Protein AF-A0A944T413-F1 (afdb_monomer_lite)

Sequence (68 aa):
MAADRTNNRIAYYLLRAKESLLFLIENFTKVAHEEGKKVSVCSELASDEKYLSTFIRIGIDSFSHFLN

Structure (mmCIF, N/CA/C/O backbone):
data_AF-A0A944T413-F1
#
_entry.id   AF-A0A944T413-F1
#
loop_
_atom_site.group_PDB
_atom_site.id
_atom_site.type_symbol
_atom_site.label_atom_id
_atom_site.label_alt_id
_atom_site.label_comp_id
_atom_site.label_asym_id
_atom_site.label_entity_id
_atom_site.label_seq_id
_atom_site.pdbx_PDB_ins_code
_atom_site.Cartn_x
_atom_site.Cartn_y
_atom_site.Cartn_z
_atom_site.occupancy
_atom_site.B_iso_or_equiv
_atom_site.auth_seq_id
_atom_site.auth_comp_id
_atom_site.auth_asym_id
_atom_site.auth_atom_id
_atom_site.pdbx_PDB_model_num
ATOM 1 N N . MET A 1 1 ? -1.122 -9.727 -13.732 1.00 87.25 1 MET A N 1
ATOM 2 C CA . MET A 1 1 ? -0.070 -9.321 -14.695 1.00 87.25 1 MET A CA 1
ATOM 3 C C . MET A 1 1 ? 0.695 -10.499 -15.279 1.00 87.25 1 MET A C 1
ATOM 5 O O . MET A 1 1 ? 1.085 -10.386 -16.428 1.00 87.25 1 MET A O 1
ATOM 9 N N . ALA A 1 2 ? 0.915 -11.590 -14.523 1.00 90.38 2 ALA A N 1
ATOM 10 C CA . ALA A 1 2 ? 1.594 -12.801 -15.013 1.00 90.38 2 ALA A CA 1
ATOM 11 C C . ALA A 1 2 ? 2.933 -12.513 -15.732 1.00 90.38 2 ALA A C 1
ATOM 13 O O . ALA A 1 2 ? 3.273 -13.154 -16.719 1.00 90.38 2 ALA A O 1
ATOM 14 N N . ALA A 1 3 ? 3.669 -11.512 -15.241 1.00 91.75 3 ALA A N 1
ATOM 15 C CA . ALA A 1 3 ? 4.921 -11.037 -15.809 1.00 91.75 3 ALA A CA 1
ATOM 16 C C . ALA A 1 3 ? 6.009 -11.099 -14.736 1.00 91.75 3 ALA A C 1
ATOM 18 O O . ALA A 1 3 ? 5.828 -10.566 -13.640 1.00 91.75 3 ALA A O 1
ATOM 19 N N . ASP A 1 4 ? 7.127 -11.747 -15.056 1.00 92.31 4 ASP A N 1
ATOM 20 C CA . ASP A 1 4 ? 8.300 -11.793 -14.188 1.00 92.31 4 ASP A CA 1
ATOM 21 C C . ASP A 1 4 ? 8.963 -10.412 -14.136 1.00 92.31 4 ASP A C 1
ATOM 23 O O . ASP A 1 4 ? 9.392 -9.876 -15.162 1.00 92.31 4 ASP A O 1
ATOM 27 N N . ARG A 1 5 ? 9.062 -9.844 -12.929 1.00 89.25 5 ARG A N 1
ATOM 28 C CA . ARG A 1 5 ? 9.627 -8.507 -12.711 1.00 89.25 5 ARG A CA 1
ATOM 29 C C . ARG A 1 5 ? 11.114 -8.405 -13.052 1.00 89.25 5 ARG A C 1
ATOM 31 O O . ARG A 1 5 ? 11.602 -7.302 -13.263 1.00 89.25 5 ARG A O 1
ATOM 38 N N . THR A 1 6 ? 11.830 -9.526 -13.078 1.00 92.94 6 THR A N 1
ATOM 39 C CA . THR A 1 6 ? 13.273 -9.572 -13.363 1.00 92.94 6 THR A CA 1
ATOM 40 C C . THR A 1 6 ? 13.572 -9.671 -14.860 1.00 92.94 6 THR A C 1
ATOM 42 O O . THR A 1 6 ? 14.709 -9.472 -15.291 1.00 92.94 6 THR A O 1
ATOM 45 N N . ASN A 1 7 ? 12.553 -9.932 -15.685 1.00 94.75 7 ASN A N 1
ATOM 46 C CA . ASN A 1 7 ? 12.711 -10.077 -17.122 1.00 94.75 7 ASN A CA 1
ATOM 47 C C . ASN A 1 7 ? 12.537 -8.734 -17.853 1.00 94.75 7 ASN A C 1
ATOM 49 O O . ASN A 1 7 ? 11.430 -8.310 -18.194 1.00 94.75 7 ASN A O 1
ATOM 53 N N . ASN A 1 8 ? 13.665 -8.108 -18.194 1.00 93.38 8 ASN A N 1
ATOM 54 C CA . ASN A 1 8 ? 13.708 -6.822 -18.899 1.00 93.38 8 ASN A CA 1
ATOM 55 C C . ASN A 1 8 ? 12.981 -6.817 -20.254 1.00 93.38 8 ASN A C 1
ATOM 57 O O . ASN A 1 8 ? 12.496 -5.769 -20.676 1.00 93.38 8 ASN A O 1
ATOM 61 N N . ARG A 1 9 ? 12.842 -7.967 -20.933 1.00 95.69 9 ARG A N 1
ATOM 62 C CA . ARG A 1 9 ? 12.150 -8.035 -22.237 1.00 95.69 9 ARG A CA 1
ATOM 63 C C . ARG A 1 9 ? 10.650 -7.768 -22.118 1.00 95.69 9 ARG A C 1
ATOM 65 O O . ARG A 1 9 ? 10.013 -7.400 -23.101 1.00 95.69 9 ARG A O 1
ATOM 72 N N . ILE A 1 10 ? 10.089 -7.967 -20.927 1.00 94.56 10 ILE A N 1
ATOM 73 C CA . ILE A 1 10 ? 8.656 -7.835 -20.648 1.00 94.56 10 ILE A CA 1
ATOM 74 C C . ILE A 1 10 ? 8.358 -6.811 -19.542 1.00 94.56 10 ILE A C 1
ATOM 76 O O . ILE A 1 10 ? 7.211 -6.678 -19.117 1.00 94.56 10 ILE A O 1
ATOM 80 N N . ALA A 1 11 ? 9.356 -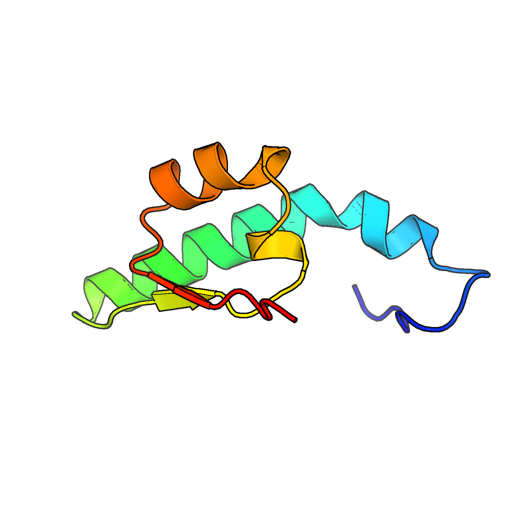6.031 -19.113 1.00 90.81 11 ALA A N 1
ATOM 81 C CA . ALA A 1 11 ? 9.215 -5.037 -18.046 1.00 90.81 11 ALA A CA 1
ATOM 82 C C . ALA A 1 11 ? 8.145 -3.965 -18.340 1.00 90.81 11 ALA A C 1
ATOM 84 O O . ALA A 1 11 ? 7.556 -3.403 -17.419 1.00 90.81 11 ALA A O 1
ATOM 85 N N . TYR A 1 12 ? 7.813 -3.722 -19.613 1.00 92.25 12 TYR A N 1
ATOM 86 C CA . TYR A 1 12 ? 6.749 -2.790 -20.001 1.00 92.25 12 TYR A CA 1
ATOM 87 C C . TYR A 1 12 ? 5.367 -3.179 -19.455 1.00 92.25 12 TYR A C 1
ATOM 89 O O . TYR A 1 12 ? 4.519 -2.301 -19.282 1.00 92.25 12 TYR A O 1
ATOM 97 N N . TYR A 1 13 ? 5.119 -4.461 -19.150 1.00 93.38 13 TYR A N 1
ATOM 98 C CA . TYR A 1 13 ? 3.869 -4.864 -18.508 1.00 93.38 13 TYR A CA 1
ATOM 99 C C . TYR A 1 13 ? 3.731 -4.253 -17.113 1.00 93.38 13 TYR A C 1
ATOM 101 O O . TYR A 1 13 ? 2.630 -3.816 -16.785 1.00 93.38 13 TYR A O 1
ATOM 109 N N . LEU A 1 14 ? 4.824 -4.150 -16.337 1.00 87.50 14 LEU A N 1
ATOM 110 C CA . LEU A 1 14 ? 4.838 -3.508 -15.012 1.00 87.50 14 LEU A CA 1
ATOM 111 C C . LEU A 1 14 ? 4.361 -2.060 -15.084 1.00 87.50 14 LEU A C 1
ATOM 113 O O . LEU A 1 14 ? 3.530 -1.653 -14.277 1.00 87.50 14 LEU A O 1
ATOM 117 N N . LEU A 1 15 ? 4.816 -1.304 -16.088 1.00 83.81 15 LEU A N 1
ATOM 118 C CA . LEU A 1 15 ? 4.322 0.056 -16.305 1.00 83.81 15 LEU A CA 1
ATOM 119 C C . LEU A 1 15 ? 2.830 0.080 -16.658 1.00 83.81 15 LEU A C 1
ATOM 121 O O . LEU A 1 15 ? 2.112 0.948 -16.170 1.00 83.81 15 LEU A O 1
ATOM 125 N N . ARG A 1 16 ? 2.355 -0.851 -17.493 1.00 88.94 16 ARG A N 1
ATOM 126 C CA . ARG A 1 16 ? 0.963 -0.838 -17.972 1.00 88.94 16 ARG A CA 1
ATOM 127 C C . ARG A 1 16 ? -0.064 -1.202 -16.908 1.00 88.94 16 ARG A C 1
ATOM 129 O O . ARG A 1 16 ? -1.176 -0.698 -16.984 1.00 88.94 16 ARG A O 1
ATOM 136 N N . ALA A 1 17 ? 0.262 -2.052 -15.937 1.00 89.62 17 ALA A N 1
ATOM 137 C CA . ALA A 1 17 ? -0.735 -2.439 -14.933 1.00 89.62 17 ALA A CA 1
ATOM 138 C C . ALA A 1 17 ? -0.736 -1.578 -13.670 1.00 89.62 17 ALA A C 1
ATOM 140 O O . ALA A 1 17 ? -1.397 -1.949 -12.705 1.00 89.62 17 ALA A O 1
ATOM 141 N N . LYS A 1 18 ? -0.030 -0.442 -13.663 1.00 85.56 18 LYS A N 1
ATOM 142 C CA . LYS A 1 18 ? -0.038 0.500 -12.537 1.00 85.56 18 LYS A CA 1
ATOM 143 C C . LYS A 1 18 ? -1.460 0.861 -12.101 1.00 85.56 18 LYS A C 1
ATOM 145 O O . LYS A 1 18 ? -1.788 0.700 -10.933 1.00 85.56 18 LYS A O 1
ATOM 150 N N . GLU A 1 19 ? -2.322 1.222 -13.047 1.00 88.88 19 GLU A N 1
ATOM 151 C CA . GLU A 1 19 ? -3.726 1.547 -12.760 1.00 88.88 19 GLU A CA 1
ATOM 152 C C . GLU A 1 19 ? -4.497 0.347 -12.192 1.00 88.88 19 GLU A C 1
ATOM 154 O O . GLU A 1 19 ? -5.208 0.467 -11.198 1.00 88.88 19 GLU A O 1
ATOM 159 N N . SER A 1 20 ? -4.306 -0.846 -12.762 1.00 92.56 20 SER A N 1
ATOM 160 C CA . SER A 1 20 ? -4.957 -2.064 -12.263 1.00 92.56 20 SER A CA 1
ATOM 161 C C . SER A 1 20 ? -4.484 -2.456 -10.859 1.00 92.56 20 SER A C 1
ATOM 163 O 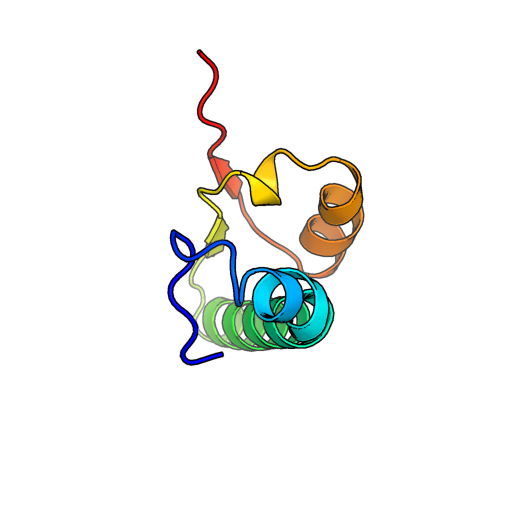O . SER A 1 20 ? -5.264 -3.013 -10.091 1.00 92.56 20 SER A O 1
ATOM 165 N N . LEU A 1 21 ? -3.223 -2.176 -10.515 1.00 90.19 21 LEU A N 1
ATOM 166 C CA . LEU A 1 21 ? -2.683 -2.396 -9.173 1.00 90.19 21 LEU A CA 1
ATOM 167 C C . LEU A 1 21 ? -3.274 -1.408 -8.165 1.00 90.19 21 LEU A C 1
ATOM 169 O O . LEU A 1 21 ? -3.643 -1.829 -7.075 1.00 90.19 21 LEU A O 1
ATOM 173 N N . LEU A 1 22 ? -3.411 -0.130 -8.526 1.00 90.69 22 LEU A N 1
ATOM 174 C CA . LEU A 1 22 ? -4.049 0.863 -7.657 1.00 90.69 22 LEU A CA 1
ATOM 175 C C . LEU A 1 22 ? -5.514 0.514 -7.386 1.00 90.69 22 LEU A C 1
ATOM 177 O O . LEU A 1 22 ? -5.925 0.520 -6.230 1.00 90.69 22 LEU A O 1
ATOM 181 N N . PHE A 1 23 ? -6.261 0.114 -8.418 1.00 94.38 23 PHE A N 1
ATOM 182 C CA . PHE A 1 23 ? -7.641 -0.355 -8.262 1.00 94.38 23 PHE A CA 1
ATOM 183 C C . PHE A 1 23 ? -7.739 -1.594 -7.3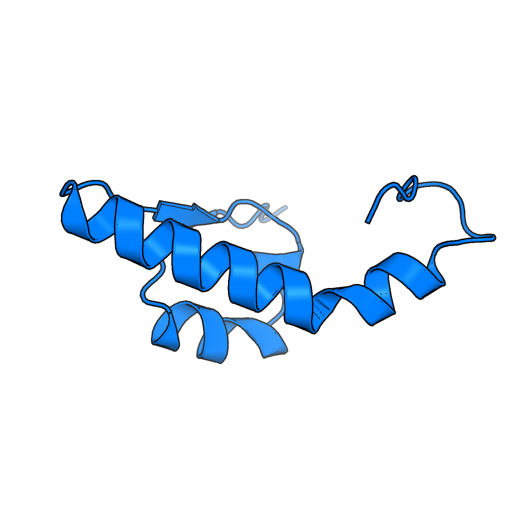59 1.00 94.38 23 PHE A C 1
ATOM 185 O O . PHE A 1 23 ? -8.623 -1.691 -6.510 1.00 94.38 23 PHE A O 1
ATOM 192 N N . LEU A 1 24 ? -6.813 -2.548 -7.513 1.00 95.06 24 LEU A N 1
ATOM 193 C CA . LEU A 1 24 ? -6.752 -3.728 -6.651 1.00 95.06 24 LEU A CA 1
ATOM 194 C C . LEU A 1 24 ? -6.498 -3.347 -5.187 1.00 95.06 24 LEU A C 1
ATOM 196 O O . LEU A 1 24 ? -7.166 -3.875 -4.300 1.00 95.06 24 LEU A O 1
ATOM 200 N N . ILE A 1 25 ? -5.546 -2.444 -4.943 1.00 94.25 25 ILE A N 1
ATOM 201 C CA . ILE A 1 25 ? -5.212 -1.960 -3.600 1.00 94.25 25 ILE A CA 1
ATOM 202 C C . ILE A 1 25 ? -6.414 -1.238 -2.990 1.00 94.25 25 ILE A C 1
ATOM 204 O O . ILE A 1 25 ? -6.762 -1.521 -1.852 1.00 94.25 25 ILE A O 1
ATOM 208 N N . GLU A 1 26 ? -7.085 -0.366 -3.741 1.00 96.25 26 GLU A N 1
ATOM 209 C CA . GLU A 1 26 ? -8.274 0.357 -3.277 1.00 96.25 26 GLU A CA 1
ATOM 210 C C . GLU A 1 26 ? -9.403 -0.591 -2.861 1.00 96.25 26 GLU A C 1
ATOM 212 O O . GLU A 1 26 ? -9.907 -0.501 -1.739 1.00 96.25 26 GLU A O 1
ATOM 217 N N . ASN A 1 27 ? -9.753 -1.552 -3.721 1.00 97.88 27 ASN A N 1
ATOM 218 C CA . ASN A 1 27 ? -10.792 -2.530 -3.404 1.00 97.88 27 ASN A CA 1
ATOM 219 C C . ASN A 1 27 ? -10.422 -3.403 -2.203 1.00 97.88 27 ASN A C 1
ATOM 221 O O . ASN A 1 27 ? -11.277 -3.684 -1.363 1.00 97.88 27 ASN A O 1
ATOM 225 N N . PHE A 1 28 ? -9.163 -3.834 -2.110 1.00 97.75 28 PHE A N 1
ATOM 226 C CA . PHE A 1 28 ? -8.694 -4.606 -0.966 1.00 97.75 28 PHE A CA 1
ATOM 227 C C . PHE A 1 28 ? -8.784 -3.794 0.331 1.00 97.75 28 PHE A C 1
ATOM 229 O O . PHE A 1 28 ? -9.315 -4.293 1.321 1.00 97.75 28 PHE A O 1
ATOM 236 N N . THR A 1 29 ? -8.310 -2.545 0.316 1.00 97.75 29 THR A N 1
ATOM 237 C CA . THR A 1 29 ? -8.337 -1.647 1.478 1.00 97.75 29 THR A CA 1
ATOM 238 C C . THR A 1 29 ? -9.757 -1.405 1.954 1.00 97.75 29 THR A C 1
ATOM 240 O O . THR A 1 29 ? -10.029 -1.556 3.142 1.00 97.75 29 THR A O 1
ATOM 243 N N . LYS A 1 30 ? -10.683 -1.144 1.026 1.00 97.94 30 LYS A N 1
ATOM 244 C CA . LYS A 1 30 ? -12.099 -0.980 1.350 1.00 97.94 30 LYS A CA 1
ATOM 245 C C . LYS A 1 30 ? -12.657 -2.192 2.105 1.00 97.94 30 LYS A C 1
ATOM 247 O O . LYS A 1 30 ? -13.225 -2.027 3.180 1.00 97.94 30 LYS A O 1
ATOM 252 N N . VAL A 1 31 ? -12.459 -3.402 1.577 1.00 98.44 31 VAL A N 1
ATOM 253 C CA . VAL A 1 31 ? -12.960 -4.637 2.210 1.00 98.44 31 VAL A CA 1
ATOM 254 C C . VAL A 1 31 ? -12.272 -4.897 3.554 1.00 98.44 31 VAL A C 1
ATOM 256 O O . VAL A 1 31 ? -12.911 -5.321 4.512 1.00 98.44 31 VAL A O 1
ATOM 259 N N . ALA A 1 32 ? -10.971 -4.625 3.667 1.00 98.38 32 ALA A N 1
ATOM 260 C CA . ALA A 1 32 ? -10.252 -4.778 4.929 1.00 98.38 32 ALA A CA 1
ATOM 261 C C . ALA A 1 32 ? -10.793 -3.836 6.016 1.00 98.38 32 ALA A C 1
ATOM 263 O O . ALA A 1 32 ? -10.976 -4.266 7.157 1.00 98.38 32 ALA A O 1
ATOM 264 N N . HIS A 1 33 ? -11.094 -2.584 5.661 1.00 98.38 33 HIS A N 1
ATOM 265 C CA . HIS A 1 33 ? -11.683 -1.607 6.577 1.00 98.38 33 HIS A CA 1
ATOM 266 C C . HIS A 1 33 ? -13.113 -1.963 6.982 1.00 98.38 33 HIS A C 1
ATOM 268 O O . HIS A 1 33 ? -13.454 -1.795 8.152 1.00 98.38 33 HIS A O 1
ATOM 274 N N . GLU A 1 34 ? -13.926 -2.499 6.066 1.00 98.25 34 GLU A N 1
ATOM 275 C CA . GLU A 1 34 ? -15.265 -3.033 6.380 1.00 98.25 34 GLU A CA 1
ATOM 276 C C . GLU A 1 34 ? -15.196 -4.147 7.444 1.00 98.25 34 GLU A C 1
ATOM 278 O O . GLU A 1 34 ? -16.059 -4.232 8.315 1.00 98.25 34 GLU A O 1
ATOM 283 N N . GLU A 1 35 ? -14.113 -4.928 7.449 1.00 98.25 35 GLU A N 1
ATOM 284 C CA . GLU A 1 35 ? -13.819 -5.970 8.444 1.00 98.25 35 GLU A CA 1
ATOM 285 C C . GLU A 1 35 ? -13.072 -5.447 9.694 1.00 98.25 35 GLU A C 1
ATOM 287 O O . GLU A 1 35 ? -12.603 -6.234 10.521 1.00 98.25 35 GLU A O 1
ATOM 292 N N . GLY A 1 36 ? -12.902 -4.127 9.837 1.00 97.81 36 GLY A N 1
ATOM 293 C CA . GLY A 1 36 ? -12.201 -3.501 10.966 1.00 97.81 36 GLY A CA 1
ATOM 294 C C . GLY A 1 36 ? -10.687 -3.756 11.001 1.00 97.81 36 GLY 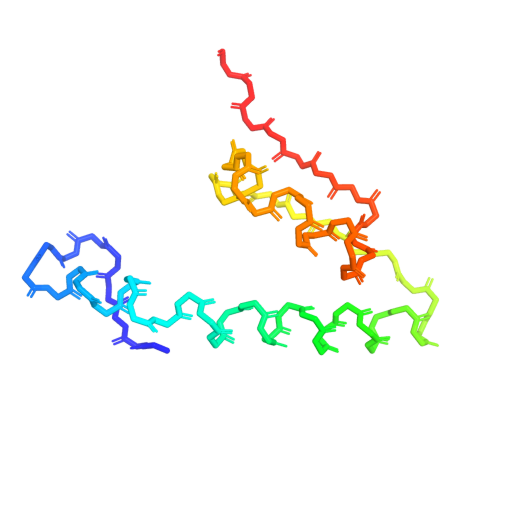A C 1
ATOM 295 O O . GLY A 1 36 ? -10.055 -3.595 12.050 1.00 97.81 36 GLY A O 1
ATOM 296 N N . LYS A 1 37 ? -10.088 -4.173 9.880 1.00 98.12 37 LYS A N 1
ATOM 297 C CA . LYS A 1 37 ? -8.651 -4.460 9.753 1.00 98.12 37 LYS A CA 1
ATOM 298 C C . LYS A 1 37 ? -7.914 -3.271 9.155 1.00 98.12 37 LYS A C 1
ATOM 300 O O . LYS A 1 37 ? -8.435 -2.592 8.284 1.00 98.12 37 LYS A O 1
ATOM 305 N N . LYS A 1 38 ? -6.668 -3.067 9.582 1.00 96.81 38 LYS A N 1
ATOM 306 C CA . LYS A 1 38 ? -5.768 -2.052 9.014 1.00 96.81 38 LYS A CA 1
ATOM 307 C C . LYS A 1 38 ? -4.976 -2.609 7.839 1.00 96.81 38 LYS A C 1
ATOM 309 O O . LYS A 1 38 ? -4.624 -3.792 7.841 1.00 96.81 38 LYS A O 1
ATOM 314 N N . VAL A 1 39 ? -4.632 -1.747 6.889 1.00 95.81 39 VAL A N 1
ATOM 315 C CA . VAL A 1 39 ? -3.823 -2.089 5.715 1.00 95.81 39 VAL A CA 1
ATOM 316 C C . VAL A 1 39 ? -2.539 -1.276 5.699 1.00 95.81 39 VAL A C 1
ATOM 318 O O . VAL A 1 39 ? -2.557 -0.051 5.786 1.00 95.81 39 VAL A O 1
ATOM 321 N N . SER A 1 40 ? -1.414 -1.971 5.543 1.00 92.19 40 SER A N 1
ATOM 322 C CA . SER A 1 40 ? -0.099 -1.364 5.378 1.00 92.19 40 SER A CA 1
ATOM 323 C C . SER A 1 40 ? 0.533 -1.754 4.046 1.00 92.19 40 SER A C 1
ATOM 325 O O . SER A 1 40 ? 0.263 -2.828 3.503 1.00 92.19 40 SER A O 1
ATOM 327 N N . VAL A 1 41 ? 1.390 -0.880 3.512 1.00 88.75 41 VAL A N 1
ATOM 328 C CA . VAL A 1 41 ? 2.132 -1.134 2.268 1.00 88.75 41 VAL A CA 1
ATOM 329 C C . VAL A 1 41 ? 3.635 -1.089 2.540 1.00 88.75 41 VAL A C 1
ATOM 331 O O . VAL A 1 41 ? 4.170 -0.074 2.985 1.00 88.75 41 VAL A O 1
ATOM 334 N N . CYS A 1 42 ? 4.323 -2.193 2.235 1.00 81.88 42 CYS A N 1
ATOM 335 C CA . CYS A 1 42 ? 5.776 -2.342 2.321 1.00 81.88 42 CYS A CA 1
ATOM 336 C C . CYS A 1 42 ? 6.367 -2.562 0.919 1.00 81.88 42 CYS A C 1
ATOM 338 O O . CYS A 1 42 ? 6.547 -3.687 0.460 1.00 81.88 42 CYS A O 1
ATOM 340 N N . SER A 1 43 ? 6.612 -1.488 0.170 1.00 71.31 43 SER A N 1
ATOM 341 C CA . SER A 1 43 ? 7.199 -1.619 -1.170 1.00 71.31 43 SER A CA 1
ATOM 342 C 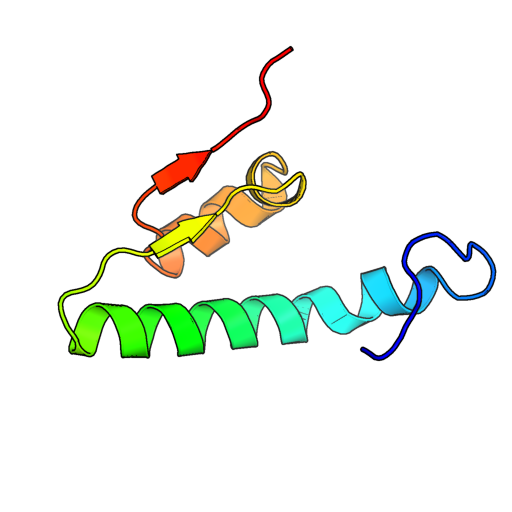C . SER A 1 43 ? 7.932 -0.362 -1.607 1.00 71.31 43 SER A C 1
ATOM 344 O O . SER A 1 43 ? 7.710 0.715 -1.063 1.00 71.31 43 SER A O 1
ATOM 346 N N . GLU A 1 44 ? 8.751 -0.487 -2.650 1.00 72.62 44 GLU A N 1
ATOM 347 C CA . GLU A 1 44 ? 9.345 0.665 -3.341 1.00 72.62 44 GLU A CA 1
ATOM 348 C C . GLU A 1 44 ? 8.263 1.638 -3.835 1.00 72.62 44 GLU A C 1
ATOM 350 O O . GLU A 1 44 ? 8.483 2.843 -3.864 1.00 72.62 44 GLU A O 1
ATOM 355 N N . LEU A 1 45 ? 7.062 1.130 -4.143 1.00 73.75 45 LEU A N 1
ATOM 356 C CA . LEU A 1 45 ? 5.910 1.941 -4.532 1.00 73.75 45 LEU A CA 1
ATOM 357 C C . LEU A 1 45 ? 5.412 2.835 -3.386 1.00 73.75 45 LEU A C 1
ATOM 359 O O . LEU A 1 45 ? 4.939 3.933 -3.653 1.00 73.75 45 LEU A O 1
ATOM 363 N N . ALA A 1 46 ? 5.545 2.402 -2.126 1.00 71.44 46 ALA A N 1
ATOM 364 C CA . ALA A 1 46 ? 5.239 3.253 -0.975 1.00 71.44 46 ALA A CA 1
ATOM 365 C C . ALA A 1 46 ? 6.199 4.449 -0.887 1.00 71.44 46 ALA A C 1
ATOM 367 O O . ALA A 1 46 ? 5.786 5.517 -0.454 1.00 71.44 46 ALA A O 1
ATOM 368 N N . SER A 1 47 ? 7.452 4.282 -1.329 1.00 73.00 47 SER A N 1
ATOM 369 C CA . SER A 1 47 ? 8.483 5.330 -1.352 1.00 73.00 47 SER A CA 1
ATOM 370 C C . SER A 1 47 ? 8.405 6.268 -2.560 1.00 73.00 47 SER A C 1
ATOM 372 O O . SER A 1 47 ? 9.141 7.249 -2.603 1.00 73.00 47 SER A O 1
ATOM 374 N N . ASP A 1 48 ? 7.548 5.992 -3.546 1.00 79.62 48 ASP A N 1
ATOM 375 C CA . ASP A 1 48 ? 7.362 6.877 -4.696 1.00 79.62 48 ASP A CA 1
ATOM 376 C C . ASP A 1 48 ? 6.350 7.979 -4.344 1.00 79.62 48 ASP A C 1
ATOM 378 O O . ASP A 1 48 ? 5.139 7.751 -4.255 1.00 79.62 48 ASP A O 1
ATOM 382 N N . GLU A 1 49 ? 6.860 9.200 -4.165 1.00 77.69 49 GLU A N 1
ATOM 383 C CA . GLU A 1 49 ? 6.077 10.390 -3.807 1.00 77.69 49 GLU A CA 1
ATOM 384 C C . GLU A 1 49 ? 4.886 10.636 -4.745 1.00 77.69 49 GLU A C 1
ATOM 386 O O . GLU A 1 49 ? 3.866 11.187 -4.319 1.00 77.69 49 GLU A O 1
ATOM 391 N N . LYS A 1 50 ? 4.956 10.177 -6.005 1.00 82.88 50 LYS A N 1
ATOM 392 C CA . LYS A 1 50 ? 3.847 10.313 -6.963 1.00 82.88 50 LYS A CA 1
ATOM 393 C C . LYS A 1 50 ? 2.601 9.552 -6.522 1.00 82.88 50 LYS A C 1
ATOM 395 O O . LYS A 1 50 ? 1.490 9.967 -6.852 1.00 82.88 50 LYS A O 1
ATOM 400 N N . TYR A 1 51 ? 2.770 8.451 -5.793 1.00 83.56 51 TYR A N 1
ATOM 401 C CA . TYR A 1 51 ? 1.668 7.590 -5.369 1.00 83.56 51 TYR A CA 1
ATOM 402 C C . TYR A 1 51 ? 1.230 7.842 -3.931 1.00 83.56 51 TYR A C 1
ATOM 404 O O . TYR A 1 51 ? 0.114 7.464 -3.578 1.00 83.56 51 TYR A O 1
ATOM 412 N N . LEU A 1 52 ? 2.031 8.549 -3.129 1.00 86.44 52 LEU A N 1
AT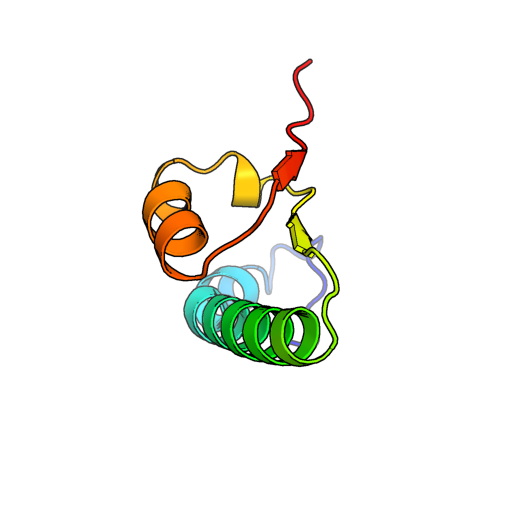OM 413 C CA . LEU A 1 52 ? 1.707 8.849 -1.736 1.00 86.44 52 LEU A CA 1
ATOM 414 C C . LEU A 1 52 ? 0.344 9.546 -1.593 1.00 86.44 52 LEU A C 1
ATOM 416 O O . LEU A 1 52 ? -0.493 9.116 -0.803 1.00 86.44 52 LEU A O 1
ATOM 420 N N . SER A 1 53 ? 0.071 10.562 -2.420 1.00 89.06 53 SER A N 1
ATOM 421 C CA . SER A 1 53 ? -1.225 11.263 -2.424 1.00 89.06 53 SER A CA 1
ATOM 422 C C . SER A 1 53 ? -2.400 10.340 -2.769 1.00 89.06 53 SER A C 1
ATOM 424 O O . SER A 1 53 ? -3.502 10.490 -2.240 1.00 89.06 53 SER A O 1
ATOM 426 N N . THR A 1 54 ? -2.166 9.352 -3.636 1.00 91.31 54 THR A N 1
ATOM 427 C CA . THR A 1 54 ? -3.163 8.344 -3.999 1.00 91.31 54 THR A CA 1
ATOM 428 C C . THR A 1 54 ? -3.386 7.354 -2.865 1.00 91.31 54 THR A C 1
ATOM 430 O O . THR A 1 54 ? -4.535 7.059 -2.556 1.00 91.31 54 THR A O 1
ATOM 433 N N . PHE A 1 55 ? -2.336 6.899 -2.185 1.00 91.31 55 PHE A N 1
ATOM 434 C CA . PHE A 1 55 ? -2.482 5.994 -1.047 1.00 91.31 55 PHE A CA 1
ATOM 435 C C . PHE A 1 55 ? -3.154 6.643 0.161 1.00 91.31 55 PHE A C 1
ATOM 437 O O . PHE A 1 55 ? -3.963 5.991 0.818 1.00 91.31 55 PHE A O 1
ATOM 444 N N . ILE A 1 56 ? -2.893 7.929 0.412 1.00 91.12 56 ILE A N 1
ATOM 445 C CA . ILE A 1 56 ? -3.621 8.700 1.429 1.00 91.12 56 ILE A CA 1
ATOM 446 C C . ILE A 1 56 ? -5.109 8.772 1.068 1.00 91.12 56 ILE A C 1
ATOM 448 O O . ILE A 1 56 ? -5.954 8.537 1.925 1.00 91.12 56 ILE A O 1
ATOM 452 N N . ARG A 1 57 ? -5.443 9.034 -0.205 1.00 93.81 57 ARG A N 1
ATOM 453 C CA . ARG A 1 57 ? -6.839 9.056 -0.677 1.00 93.81 57 ARG A CA 1
ATOM 454 C C . ARG A 1 57 ? -7.527 7.692 -0.551 1.00 93.81 57 ARG A C 1
ATOM 456 O O . ARG A 1 57 ? -8.702 7.654 -0.213 1.00 93.81 57 ARG A O 1
ATOM 463 N N . ILE A 1 58 ? -6.806 6.601 -0.816 1.00 95.19 58 ILE A N 1
ATOM 464 C CA . ILE A 1 58 ? -7.295 5.222 -0.644 1.00 95.19 58 ILE A CA 1
ATOM 465 C C . ILE A 1 58 ? -7.492 4.873 0.844 1.00 95.19 58 ILE A C 1
ATOM 467 O O . ILE A 1 58 ? -8.289 3.996 1.163 1.00 95.19 58 ILE A O 1
ATOM 471 N N . GLY A 1 59 ? -6.793 5.556 1.755 1.00 94.88 59 GLY A N 1
ATOM 472 C CA . GLY A 1 59 ? -6.889 5.324 3.197 1.00 94.88 59 GLY A CA 1
ATOM 473 C C . GLY A 1 59 ? -5.907 4.282 3.734 1.00 94.88 59 GLY A C 1
ATOM 474 O O . GLY A 1 59 ? -6.209 3.616 4.715 1.00 94.88 59 GLY A O 1
ATOM 475 N N . ILE A 1 60 ? -4.734 4.111 3.117 1.00 94.88 60 ILE A N 1
ATOM 476 C CA . ILE A 1 60 ? -3.693 3.221 3.662 1.00 94.88 60 ILE A CA 1
ATOM 477 C C . ILE A 1 60 ? -3.277 3.687 5.068 1.00 94.88 60 ILE A C 1
ATOM 479 O O . ILE A 1 60 ? -2.919 4.848 5.261 1.00 94.88 60 ILE A O 1
ATOM 483 N N . ASP A 1 61 ? -3.302 2.773 6.042 1.00 94.56 61 ASP A N 1
ATOM 484 C CA . ASP A 1 61 ? -3.104 3.085 7.463 1.00 94.56 61 ASP A CA 1
ATOM 485 C C . ASP A 1 61 ? -1.635 3.321 7.830 1.00 94.56 61 ASP A C 1
ATOM 487 O O . ASP A 1 61 ? -1.332 4.077 8.757 1.00 94.56 61 ASP A O 1
ATOM 491 N N . SER A 1 62 ? -0.706 2.642 7.152 1.00 90.75 62 SER A N 1
ATOM 492 C CA . SER A 1 62 ? 0.726 2.829 7.386 1.00 90.75 62 SER A CA 1
ATOM 493 C C . SER A 1 62 ? 1.596 2.434 6.195 1.00 90.75 62 SER A C 1
ATOM 495 O O . SER A 1 62 ? 1.265 1.563 5.388 1.00 90.75 62 SER A O 1
ATOM 497 N N . PHE A 1 63 ? 2.760 3.074 6.116 1.00 87.81 63 PHE A N 1
ATOM 498 C CA . PHE A 1 63 ? 3.778 2.809 5.108 1.00 87.81 63 PHE A CA 1
ATOM 499 C C . PHE A 1 63 ? 5.034 2.289 5.791 1.00 87.81 63 PHE A C 1
ATOM 501 O O . PHE A 1 63 ? 5.490 2.845 6.792 1.00 87.81 63 PHE A O 1
ATOM 508 N N . SER A 1 64 ? 5.599 1.213 5.256 1.00 78.56 64 SER A N 1
ATOM 509 C CA . SER A 1 64 ? 6.908 0.720 5.677 1.00 78.56 64 SER A CA 1
ATOM 510 C C . SER A 1 64 ? 7.911 1.018 4.574 1.00 78.56 64 SER A C 1
ATOM 512 O O . SER A 1 64 ? 7.923 0.352 3.539 1.00 78.56 64 SER A O 1
ATOM 514 N N . HIS A 1 65 ? 8.745 2.028 4.802 1.00 64.62 65 HIS A N 1
ATOM 515 C CA . HIS A 1 65 ? 9.870 2.335 3.930 1.00 64.62 65 HIS A CA 1
ATOM 516 C C . HIS A 1 65 ? 11.095 1.542 4.387 1.00 64.62 65 HIS A C 1
ATOM 518 O O . HIS A 1 65 ? 11.437 1.546 5.569 1.00 64.62 65 HIS A O 1
ATOM 524 N N . PHE A 1 66 ? 11.777 0.889 3.447 1.00 48.31 66 PHE A N 1
ATOM 525 C CA . PHE A 1 66 ? 13.155 0.450 3.653 1.00 48.31 66 PHE A CA 1
ATOM 526 C C . PHE A 1 66 ? 14.033 1.710 3.580 1.00 48.31 66 PHE A C 1
ATOM 528 O O . PHE A 1 66 ? 14.494 2.093 2.509 1.00 48.31 66 PHE A O 1
ATOM 535 N N . LEU A 1 67 ? 14.170 2.426 4.698 1.00 43.66 67 LEU A N 1
ATOM 536 C CA . LEU A 1 67 ? 15.226 3.423 4.853 1.00 43.66 67 LEU A CA 1
ATOM 537 C C . LEU A 1 67 ? 16.517 2.650 5.145 1.00 43.66 67 LEU A C 1
ATOM 539 O O . LEU A 1 67 ? 16.663 2.095 6.233 1.00 43.66 67 LEU A O 1
ATOM 543 N N . ASN A 1 68 ? 17.397 2.574 4.147 1.00 37.66 68 ASN A N 1
ATOM 544 C CA . ASN A 1 68 ? 18.834 2.408 4.366 1.00 37.66 68 ASN A CA 1
ATOM 545 C C . ASN A 1 68 ? 19.469 3.795 4.381 1.00 37.66 68 ASN A C 1
ATOM 547 O O . ASN A 1 68 ? 19.128 4.581 3.467 1.00 37.66 68 ASN A O 1
#

Secondary structure (DSSP, 8-state):
----TT-GGGTHHHHHTHHHHHHHHHHHHHHHHHTT---EE-STTTT-HHHHHHHHHHT--EE-----

Radius of gyration: 13.33 Å; chains: 1; bounding box: 34×24×33 Å

pLDDT: mean 87.8, std 12.3, range [37.66, 98.44]

Foldseek 3Di:
DPDDCPDPVPVVVVVVCPVVVLVVLLVVQVVCVVVVHAAEDEDVCCVPPVCVVVCVVSPHPYYDYPDD